Protein AF-A0A099ZGX7-F1 (afdb_monomer)

Secondary structure (DSSP, 8-state):
-EESSEEEEETTS-EEEEE----TT-TT--EEEEEEEE-SSSSPEEEEEEETT-SEEE-SSEEEEEETTEEEEEE-S--GGG-EEEEEEEEEEESEEEEEEPPPEEEEEEPP------------------HHHHHHHHHHHHHHHHHHHHHHHHHHHHHHHTT-

pLDDT: mean 84.46, std 16.21, range [34.0, 98.5]

Solvent-accessible surface area (backbone atoms only — not comparable to full-atom values): 9298 Å² total; per-residue (Å²): 58,37,37,60,56,62,49,77,42,40,30,66,37,66,50,73,40,36,34,48,54,90,65,80,91,41,82,96,50,56,38,39,42,34,32,33,36,56,48,96,75,84,55,66,41,77,77,49,68,48,45,75,93,42,62,61,48,78,58,93,50,38,42,35,38,63,46,87,80,33,36,36,40,33,41,41,66,34,44,58,83,66,35,37,42,32,35,42,34,39,40,35,64,60,105,57,79,47,76,49,72,37,49,65,19,38,39,43,39,43,72,53,78,73,78,72,76,73,75,94,63,92,78,76,85,81,70,85,62,58,72,63,59,57,50,51,50,53,50,51,53,52,53,53,51,52,52,52,51,51,50,52,52,48,50,53,52,50,53,58,61,71,71,108

Nearest PDB structures (foldseek):
  6umv-assembly1_A  TM=8.269E-01  e=1.356E-10  Homo sapiens
  8f38-assembly1_G  TM=7.809E-01  e=8.099E-08  Homo sapiens
  3i2c-assembly1_L  TM=8.213E-01  e=6.574E-07  Mus musculus
  8r3w-assembly1_R  TM=7.775E-01  e=2.722E-07  Homo sapiens
  4evn-assembly4_H  TM=7.747E-01  e=4.231E-07  Homo sapiens

Organism: Tinamus guttatus (NCBI:txid94827)

Sequence (164 aa):
TLFPAMLTRPAGGSATFFCNISMENTSGLEYSLNWYKETNHSQPQKIAGISRNSPHTKTEKYLLTNHTPAFKIEILNLHQNDSGSYYCGVITFFQSNKVTESNRSKLIVTEALEKTSATDEPYTDDGNTPDYTKAVLMGILLLAGAFVLLIFGYLTVVYRRGSM

Mean predicted aligned error: 14.82 Å

Structure (mmCIF, N/CA/C/O backbone):
data_AF-A0A099ZGX7-F1
#
_entry.id   AF-A0A099ZGX7-F1
#
loop_
_atom_site.group_PDB
_atom_site.id
_atom_site.type_symbol
_atom_site.label_atom_id
_atom_site.label_alt_id
_atom_site.label_comp_id
_atom_site.label_asym_id
_atom_site.label_entity_id
_atom_site.label_seq_id
_atom_site.pdbx_PDB_ins_code
_atom_site.Cartn_x
_atom_site.Cartn_y
_atom_site.Cartn_z
_atom_site.occupancy
_atom_site.B_iso_or_equiv
_atom_site.auth_seq_id
_atom_site.auth_comp_id
_atom_site.auth_asym_id
_atom_site.auth_atom_id
_atom_site.pdbx_PDB_model_num
ATOM 1 N N . THR A 1 1 ? -0.178 -0.962 -13.054 1.00 93.12 1 THR A N 1
ATOM 2 C CA . THR A 1 1 ? -1.525 -0.710 -12.524 1.00 93.12 1 THR A CA 1
ATOM 3 C C . THR A 1 1 ? -1.568 -0.982 -11.035 1.00 93.12 1 THR A C 1
ATOM 5 O O . THR A 1 1 ? -0.773 -1.776 -10.543 1.00 93.12 1 THR A O 1
ATOM 8 N N . LEU A 1 2 ? -2.464 -0.306 -10.321 1.00 96.81 2 LEU A N 1
ATOM 9 C CA . LEU A 1 2 ? -2.753 -0.513 -8.910 1.00 96.81 2 LEU A CA 1
ATOM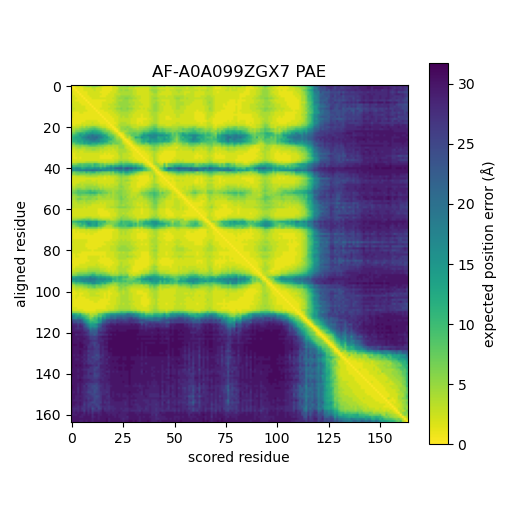 10 C C . LEU A 1 2 ? -4.179 -1.038 -8.745 1.00 96.81 2 LEU A C 1
ATOM 12 O O . LEU A 1 2 ? -5.102 -0.509 -9.370 1.00 96.81 2 LEU A O 1
ATOM 16 N N . PHE A 1 3 ? -4.340 -2.091 -7.941 1.00 96.19 3 PHE A N 1
ATOM 17 C CA . PHE A 1 3 ? -5.619 -2.757 -7.720 1.00 96.19 3 PHE A CA 1
ATOM 18 C C . PHE A 1 3 ? -5.853 -3.139 -6.246 1.00 96.19 3 PHE A C 1
ATOM 20 O O . PHE A 1 3 ? -4.888 -3.407 -5.524 1.00 96.19 3 PHE A O 1
ATOM 27 N N . PRO A 1 4 ? -7.122 -3.195 -5.793 1.00 97.62 4 PRO A N 1
ATOM 28 C CA . PRO A 1 4 ? -8.329 -2.783 -6.525 1.00 97.62 4 PRO A CA 1
ATOM 29 C C . PRO A 1 4 ? -8.356 -1.267 -6.786 1.00 97.62 4 PRO A C 1
ATOM 31 O O . PRO A 1 4 ? -7.629 -0.511 -6.145 1.00 97.62 4 PRO A O 1
ATOM 34 N N . ALA A 1 5 ? -9.165 -0.814 -7.749 1.00 98.00 5 ALA A N 1
ATOM 35 C CA . ALA A 1 5 ? -9.288 0.614 -8.072 1.00 98.00 5 ALA A CA 1
ATOM 36 C C . ALA A 1 5 ? -9.920 1.422 -6.924 1.00 98.00 5 ALA A C 1
ATOM 38 O O . ALA A 1 5 ? -9.619 2.598 -6.737 1.00 98.00 5 ALA A O 1
ATOM 39 N N . MET A 1 6 ? -10.776 0.778 -6.131 1.00 97.88 6 MET A N 1
ATOM 40 C CA . MET A 1 6 ? -11.409 1.358 -4.958 1.00 97.88 6 MET A CA 1
ATOM 41 C C . MET A 1 6 ? -11.531 0.295 -3.871 1.00 97.88 6 MET A C 1
ATOM 43 O O . MET A 1 6 ? -11.843 -0.860 -4.160 1.00 97.88 6 MET A O 1
ATOM 47 N N . LEU A 1 7 ? -11.281 0.689 -2.628 1.00 97.75 7 LEU A N 1
ATOM 48 C CA . LEU A 1 7 ? -11.416 -0.162 -1.458 1.00 97.75 7 LEU A CA 1
ATOM 49 C C . LEU A 1 7 ? -12.079 0.625 -0.327 1.00 97.75 7 LEU A C 1
ATOM 51 O O . LEU A 1 7 ? -11.657 1.739 -0.021 1.00 97.75 7 LEU A O 1
ATOM 55 N N . THR A 1 8 ? -13.070 0.016 0.319 1.00 98.00 8 THR A N 1
ATOM 56 C CA . THR A 1 8 ? -13.718 0.556 1.519 1.00 98.00 8 THR A CA 1
ATOM 57 C C . THR A 1 8 ? -13.466 -0.390 2.687 1.00 98.00 8 THR A C 1
ATOM 59 O O . THR A 1 8 ? -13.712 -1.593 2.565 1.00 98.00 8 THR A O 1
ATOM 62 N N . ARG A 1 9 ? -12.941 0.123 3.805 1.00 97.75 9 ARG A N 1
ATOM 63 C CA . ARG A 1 9 ? -12.633 -0.662 5.014 1.00 97.75 9 ARG A CA 1
ATOM 64 C C . ARG A 1 9 ? -12.973 0.126 6.282 1.00 97.75 9 ARG A C 1
ATOM 66 O O . ARG A 1 9 ? -12.812 1.339 6.271 1.00 97.75 9 ARG A O 1
ATOM 73 N N . PRO A 1 10 ? -13.399 -0.528 7.372 1.00 97.12 10 PRO A N 1
ATOM 74 C CA . PRO A 1 10 ? -13.611 0.153 8.645 1.00 97.12 10 PRO A CA 1
ATOM 75 C C . PRO A 1 10 ? -12.284 0.538 9.311 1.00 97.12 10 PRO A C 1
ATOM 77 O O . PRO A 1 10 ? -11.253 -0.114 9.100 1.00 97.12 10 PRO A O 1
ATOM 80 N N . ALA A 1 11 ? -12.327 1.576 10.147 1.00 97.56 11 ALA A N 1
ATOM 81 C CA . ALA A 1 11 ? -11.229 1.933 11.037 1.00 97.56 11 ALA A CA 1
ATOM 82 C C . ALA A 1 11 ? -10.831 0.747 11.943 1.00 97.56 11 ALA A C 1
ATOM 84 O O . ALA A 1 11 ? -11.651 -0.111 12.270 1.00 97.56 11 ALA A O 1
ATOM 85 N N . GLY A 1 12 ? -9.549 0.670 12.302 1.00 96.81 12 GLY A N 1
ATOM 86 C CA . GLY A 1 12 ? -8.936 -0.444 13.036 1.00 96.81 12 GLY A CA 1
ATOM 87 C C . GLY A 1 12 ? -8.585 -1.668 12.178 1.00 96.81 12 GLY A C 1
ATOM 88 O O . GLY A 1 12 ? -7.764 -2.483 12.592 1.00 96.81 12 GLY A O 1
ATOM 89 N N . GLY A 1 13 ? -9.147 -1.795 10.969 1.00 96.50 13 GLY A N 1
ATOM 90 C CA . GLY A 1 13 ? -8.838 -2.884 10.034 1.00 96.50 13 GLY A CA 1
ATOM 91 C C . GLY A 1 13 ? -7.521 -2.703 9.268 1.00 96.50 13 GLY A C 1
ATOM 92 O O . GLY A 1 13 ? -6.692 -1.854 9.603 1.00 96.50 13 GLY A O 1
ATOM 93 N N . SER A 1 14 ? -7.348 -3.482 8.193 1.00 98.12 14 SER A N 1
ATOM 94 C CA . SER A 1 14 ? -6.260 -3.313 7.221 1.00 98.12 14 SER A CA 1
ATOM 95 C C . SER A 1 14 ? -6.770 -3.169 5.782 1.00 98.12 14 SER A C 1
ATOM 97 O O . SER A 1 14 ? -7.869 -3.608 5.425 1.00 98.12 14 SER A O 1
ATOM 99 N N . ALA A 1 15 ? -5.969 -2.515 4.940 1.00 98.25 15 ALA A N 1
ATOM 100 C CA . ALA A 1 15 ? -6.220 -2.348 3.510 1.00 98.25 15 ALA A CA 1
ATOM 101 C C . ALA A 1 15 ? -5.054 -2.918 2.709 1.00 98.25 15 ALA A C 1
ATOM 103 O O . ALA A 1 15 ? -3.908 -2.566 2.961 1.00 98.25 15 ALA A O 1
ATOM 104 N N . THR A 1 16 ? -5.340 -3.762 1.719 1.00 98.06 16 THR A N 1
ATOM 105 C CA . THR A 1 16 ? -4.314 -4.340 0.843 1.00 98.06 16 THR A CA 1
ATOM 106 C C . THR A 1 16 ? -4.464 -3.807 -0.573 1.00 98.06 16 THR A C 1
ATOM 108 O O . THR A 1 16 ? -5.555 -3.869 -1.145 1.00 98.06 16 THR A O 1
ATOM 111 N N . PHE A 1 17 ? -3.354 -3.342 -1.143 1.00 97.75 17 PHE A N 1
ATOM 112 C CA . PHE A 1 17 ? -3.238 -3.016 -2.558 1.00 97.75 17 PHE A CA 1
ATOM 113 C C . PHE A 1 17 ? -2.118 -3.819 -3.208 1.00 97.75 17 PHE A C 1
ATOM 115 O O . PHE A 1 17 ? -1.111 -4.166 -2.585 1.00 97.75 17 PHE A O 1
ATOM 122 N N . PHE A 1 18 ? -2.279 -4.054 -4.502 1.00 96.56 18 PHE A N 1
ATOM 123 C CA . PHE A 1 18 ? -1.304 -4.730 -5.336 1.00 96.56 18 PHE A CA 1
ATOM 124 C C . PHE A 1 18 ? -0.934 -3.844 -6.524 1.00 96.56 18 PHE A C 1
ATOM 126 O O . PHE A 1 18 ? -1.793 -3.285 -7.206 1.00 96.56 18 PHE A O 1
ATOM 133 N N . CYS A 1 19 ? 0.361 -3.738 -6.772 1.00 95.75 19 CYS A N 1
ATOM 134 C CA . CYS A 1 19 ? 0.983 -2.929 -7.800 1.00 95.75 19 CYS A CA 1
ATOM 135 C C . CYS A 1 19 ? 1.598 -3.843 -8.860 1.00 95.75 19 CYS A C 1
ATOM 137 O O . CYS A 1 19 ? 2.670 -4.411 -8.661 1.00 95.75 19 CYS A O 1
ATOM 139 N N . ASN A 1 20 ? 0.915 -3.977 -9.992 1.00 93.12 20 ASN A N 1
ATOM 140 C CA . ASN A 1 20 ? 1.412 -4.679 -11.172 1.00 93.12 20 ASN A CA 1
ATOM 141 C C . ASN A 1 20 ? 1.961 -3.655 -12.172 1.00 93.12 20 ASN A C 1
ATOM 143 O O . ASN A 1 20 ? 1.245 -3.189 -13.059 1.00 93.12 20 ASN A O 1
ATOM 147 N N . ILE A 1 21 ? 3.191 -3.202 -11.965 1.00 89.38 21 ILE A N 1
ATOM 148 C CA . ILE A 1 21 ? 3.825 -2.158 -12.774 1.00 89.38 21 ILE A CA 1
ATOM 149 C C . ILE A 1 21 ? 4.870 -2.774 -13.702 1.00 89.38 21 ILE A C 1
ATOM 151 O O . ILE A 1 21 ? 5.579 -3.695 -13.305 1.00 89.38 21 ILE A O 1
ATOM 155 N N . SER A 1 22 ? 4.942 -2.290 -14.946 1.00 82.00 22 SER A N 1
ATOM 156 C CA . SER A 1 22 ? 5.911 -2.816 -15.908 1.00 82.00 22 SER A CA 1
ATOM 157 C C . SER A 1 22 ? 7.333 -2.539 -15.421 1.00 82.00 22 SER A C 1
ATOM 159 O O . SER A 1 22 ? 7.691 -1.402 -15.115 1.00 82.00 22 SER A O 1
ATOM 161 N N . MET A 1 23 ? 8.129 -3.605 -15.368 1.00 77.06 23 MET A N 1
ATOM 162 C CA . MET A 1 23 ? 9.555 -3.593 -15.037 1.00 77.06 23 MET A CA 1
ATOM 163 C C . MET A 1 23 ? 10.401 -3.827 -16.300 1.00 77.06 23 MET A C 1
ATOM 165 O O . MET A 1 23 ? 11.487 -4.409 -16.229 1.00 77.06 23 MET A O 1
ATOM 169 N N . GLU A 1 24 ? 9.894 -3.425 -17.471 1.00 69.25 24 GLU A N 1
ATOM 170 C CA . GLU A 1 24 ? 10.583 -3.572 -18.756 1.00 69.25 24 GLU A CA 1
ATOM 171 C C . GLU A 1 24 ? 12.011 -3.020 -18.710 1.00 69.25 24 GLU A C 1
ATOM 173 O O . GLU A 1 24 ? 12.254 -1.904 -18.244 1.00 69.25 24 GLU A O 1
ATOM 178 N N . ASN A 1 25 ? 12.956 -3.812 -19.222 1.00 66.56 25 ASN A N 1
ATOM 179 C CA . ASN A 1 25 ? 14.379 -3.473 -19.323 1.00 66.56 25 ASN A CA 1
ATOM 180 C C . ASN A 1 25 ? 15.066 -3.151 -17.986 1.00 66.56 25 ASN A C 1
ATOM 182 O O . ASN A 1 25 ? 16.127 -2.537 -17.968 1.00 66.56 25 ASN A O 1
ATOM 186 N N . THR A 1 26 ? 14.500 -3.597 -16.861 1.00 68.56 26 THR A N 1
ATOM 187 C CA . THR A 1 26 ? 15.139 -3.434 -15.548 1.00 68.56 26 THR A CA 1
ATOM 188 C C . THR A 1 26 ? 16.097 -4.566 -15.202 1.00 68.56 26 THR A C 1
ATOM 190 O O . THR A 1 26 ? 16.691 -4.533 -14.134 1.00 68.56 26 THR A O 1
ATOM 193 N N . SER A 1 27 ? 16.281 -5.581 -16.053 1.00 71.81 27 SER A N 1
ATOM 194 C CA . SER A 1 27 ? 17.195 -6.694 -15.759 1.00 71.81 27 SER A CA 1
ATOM 195 C C . SER A 1 27 ? 18.606 -6.178 -15.445 1.00 71.81 27 SER A C 1
ATOM 197 O O . SER A 1 27 ? 19.177 -5.420 -16.221 1.00 71.81 27 SER A O 1
ATOM 199 N N . GLY A 1 28 ? 19.139 -6.537 -14.273 1.00 73.44 28 GLY A N 1
ATOM 200 C CA . GLY A 1 28 ? 20.446 -6.070 -13.792 1.00 73.44 28 GLY A CA 1
ATOM 201 C C . GLY A 1 28 ? 20.503 -4.632 -13.251 1.00 73.44 28 GLY A C 1
ATOM 202 O O . GLY A 1 28 ? 21.558 -4.229 -12.774 1.00 73.44 28 GLY A O 1
ATOM 203 N N . LEU A 1 29 ? 19.406 -3.863 -13.277 1.00 80.06 29 LEU A N 1
ATOM 204 C CA . LEU A 1 29 ? 19.377 -2.478 -12.785 1.00 80.06 29 LEU A CA 1
ATOM 205 C C . LEU A 1 29 ? 18.897 -2.376 -11.339 1.00 80.06 29 LEU A C 1
ATOM 207 O O . LEU A 1 29 ? 17.870 -2.953 -10.979 1.00 80.06 29 LEU A O 1
ATOM 211 N N . GLU A 1 30 ? 19.551 -1.558 -10.523 1.00 85.69 30 GLU A N 1
ATOM 212 C CA . GLU A 1 30 ? 19.008 -1.195 -9.214 1.00 85.69 30 GLU A CA 1
ATOM 213 C C . GLU A 1 30 ? 17.685 -0.431 -9.373 1.00 85.69 30 GLU A C 1
ATOM 215 O O . GLU A 1 30 ? 17.552 0.467 -10.212 1.00 85.69 30 GLU A O 1
ATOM 220 N N . TYR A 1 31 ? 16.687 -0.801 -8.569 1.00 87.25 31 TYR A N 1
ATOM 221 C CA . TYR A 1 31 ? 15.404 -0.107 -8.537 1.00 87.25 31 TYR A CA 1
ATOM 222 C C . TYR A 1 31 ? 14.853 0.014 -7.121 1.00 87.25 31 TYR A C 1
ATOM 224 O O . TYR A 1 31 ? 15.105 -0.816 -6.241 1.00 87.25 31 TYR A O 1
ATOM 232 N N . SER A 1 32 ? 14.029 1.041 -6.942 1.00 89.62 32 SER A N 1
ATOM 233 C CA . SER A 1 32 ? 13.209 1.245 -5.756 1.00 89.62 32 SER A CA 1
ATOM 234 C C .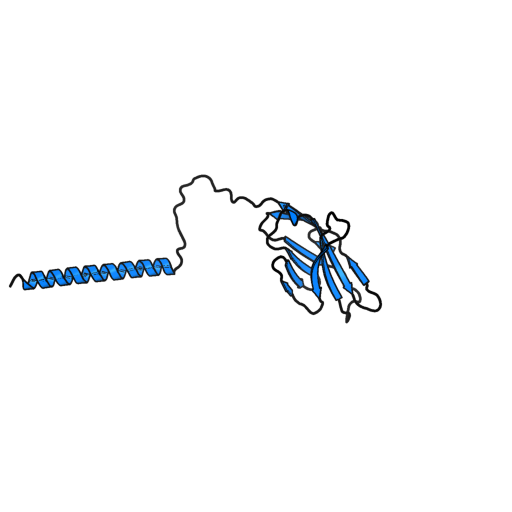 SER A 1 32 ? 11.747 1.345 -6.169 1.00 89.62 32 SER A C 1
ATOM 236 O O . SER A 1 32 ? 11.380 2.209 -6.968 1.00 89.62 32 SER A O 1
ATOM 238 N N . LEU A 1 33 ? 10.913 0.459 -5.622 1.00 93.00 33 LEU A N 1
ATOM 239 C CA . LEU A 1 33 ? 9.467 0.605 -5.684 1.00 93.00 33 LEU A CA 1
ATOM 240 C C . LEU A 1 33 ? 9.017 1.425 -4.479 1.00 93.00 33 LEU A C 1
ATOM 242 O O . LEU A 1 33 ? 9.273 1.058 -3.334 1.00 93.00 33 LEU A O 1
ATOM 246 N N . ASN A 1 34 ? 8.297 2.503 -4.742 1.00 95.12 34 ASN A N 1
ATOM 247 C CA . ASN A 1 34 ? 7.793 3.421 -3.739 1.00 95.12 34 ASN A CA 1
ATOM 248 C C . ASN A 1 34 ? 6.270 3.490 -3.802 1.00 95.12 34 ASN A C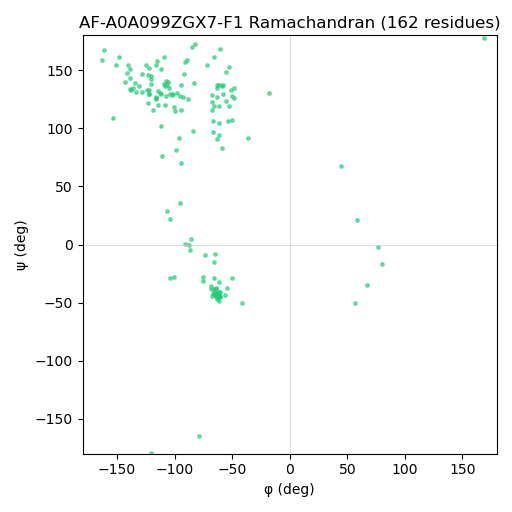 1
ATOM 250 O O . ASN A 1 34 ? 5.667 3.411 -4.870 1.00 95.12 34 ASN A O 1
ATOM 254 N N . TRP A 1 35 ? 5.663 3.646 -2.636 1.00 97.12 35 TRP A N 1
ATOM 255 C CA . TRP A 1 35 ? 4.235 3.840 -2.460 1.00 97.12 35 TRP A CA 1
ATOM 256 C C . TRP A 1 35 ? 3.984 5.275 -2.041 1.00 97.12 35 TRP A C 1
ATOM 258 O O . TRP A 1 35 ? 4.691 5.805 -1.177 1.00 97.12 35 TRP A O 1
ATOM 268 N N . TYR A 1 36 ? 2.966 5.880 -2.637 1.00 97.06 36 TYR A N 1
ATOM 269 C CA . TYR A 1 36 ? 2.620 7.275 -2.440 1.00 97.06 36 TYR A CA 1
ATOM 270 C C . TYR A 1 36 ? 1.150 7.422 -2.081 1.00 97.06 36 TYR A C 1
ATOM 272 O O . TYR A 1 36 ? 0.293 6.677 -2.565 1.00 97.06 36 TYR A O 1
ATOM 280 N N . LYS A 1 37 ? 0.876 8.424 -1.250 1.00 96.56 37 LYS A N 1
ATOM 281 C CA . LYS A 1 37 ? -0.464 8.920 -0.961 1.00 96.56 37 LYS A CA 1
ATOM 282 C C . LYS A 1 37 ? -0.561 10.356 -1.460 1.00 96.56 37 LYS A C 1
ATOM 284 O O . LYS A 1 37 ? 0.260 11.200 -1.095 1.00 96.56 37 LYS A O 1
ATOM 289 N N . GLU A 1 38 ? -1.555 10.640 -2.289 1.00 93.81 38 GLU A N 1
ATOM 290 C CA . GLU A 1 38 ? -1.878 12.010 -2.675 1.00 93.81 38 GLU A CA 1
ATOM 291 C C . GLU A 1 38 ? -2.423 12.749 -1.449 1.00 93.81 38 GLU A C 1
ATOM 293 O O . GLU A 1 38 ? -3.318 12.267 -0.749 1.00 93.81 38 GLU A O 1
ATOM 298 N N . THR A 1 39 ? -1.847 13.914 -1.171 1.00 83.25 39 THR A N 1
ATOM 299 C CA . THR A 1 39 ? -2.277 14.789 -0.082 1.00 83.25 39 THR A CA 1
ATOM 300 C C . THR A 1 39 ? -2.946 16.025 -0.667 1.00 83.25 39 THR A C 1
ATOM 302 O O . THR A 1 39 ? -2.714 16.379 -1.822 1.00 83.25 39 THR A O 1
ATOM 305 N N . ASN A 1 40 ? -3.733 16.731 0.144 1.00 75.94 40 ASN A N 1
ATOM 306 C CA . ASN A 1 40 ? -4.308 18.017 -0.257 1.00 75.94 40 ASN A CA 1
ATOM 307 C C . ASN A 1 40 ? -3.230 19.107 -0.477 1.00 75.94 40 ASN A C 1
ATOM 309 O O . ASN A 1 40 ? -3.550 20.188 -0.959 1.00 75.94 40 ASN A O 1
ATOM 313 N N . HIS A 1 41 ? -1.961 18.844 -0.133 1.00 66.69 41 HIS A N 1
ATOM 314 C CA . HIS A 1 41 ? -0.852 19.804 -0.139 1.00 66.69 41 HIS A CA 1
ATOM 315 C C . HIS A 1 41 ? -0.010 19.777 -1.429 1.00 66.69 41 HIS A C 1
ATOM 317 O O . HIS A 1 41 ? 1.202 19.977 -1.395 1.00 66.69 41 HIS A O 1
ATOM 323 N N . SER A 1 42 ? -0.656 19.553 -2.575 1.00 70.31 42 SER A N 1
ATOM 324 C CA . SER A 1 42 ? -0.094 19.621 -3.939 1.00 70.31 42 SER A CA 1
ATOM 325 C C . SER A 1 42 ? 0.949 18.556 -4.315 1.00 70.31 42 SER A C 1
ATOM 327 O O . SER A 1 42 ? 0.961 18.127 -5.466 1.00 70.31 42 SER A O 1
ATOM 329 N N . GLN A 1 43 ? 1.809 18.105 -3.394 1.00 85.25 43 GLN A N 1
ATOM 330 C CA . GLN A 1 43 ? 2.780 17.035 -3.647 1.00 85.25 43 GLN A CA 1
ATOM 331 C C . GLN A 1 43 ? 2.361 15.704 -2.999 1.00 85.25 43 GLN A C 1
ATOM 333 O O . GLN A 1 43 ? 1.969 15.672 -1.825 1.00 85.25 43 GLN A O 1
ATOM 338 N N . PRO A 1 44 ? 2.459 14.583 -3.737 1.00 91.06 44 PRO A N 1
ATOM 339 C CA . PRO A 1 44 ? 2.301 13.252 -3.169 1.00 91.06 44 PRO A CA 1
ATOM 340 C C . PRO A 1 44 ? 3.356 12.946 -2.106 1.00 91.06 44 PRO A C 1
ATOM 342 O O . PRO A 1 44 ? 4.547 13.198 -2.292 1.00 91.06 44 PRO A O 1
ATOM 345 N N . GLN A 1 45 ? 2.929 12.342 -1.001 1.00 94.25 45 GLN A N 1
ATOM 346 C CA . GLN A 1 45 ? 3.827 11.913 0.064 1.00 94.25 45 GLN A CA 1
ATOM 347 C C . GLN A 1 45 ? 4.233 10.457 -0.157 1.00 94.25 45 GLN A C 1
ATOM 349 O O . GLN A 1 45 ? 3.373 9.582 -0.273 1.00 94.25 45 GLN A O 1
ATOM 354 N N . LYS A 1 46 ? 5.540 10.173 -0.165 1.00 95.12 46 LYS A N 1
ATOM 355 C CA . LYS A 1 46 ? 6.038 8.794 -0.085 1.00 95.12 46 LYS A CA 1
ATOM 356 C C . LYS A 1 46 ? 5.706 8.227 1.296 1.00 95.12 46 LYS A C 1
ATOM 358 O O . LYS A 1 46 ? 6.144 8.776 2.302 1.00 95.12 46 LYS A O 1
ATOM 363 N N . ILE A 1 47 ? 4.980 7.115 1.334 1.00 95.75 47 ILE A N 1
ATOM 364 C CA . ILE A 1 47 ? 4.551 6.461 2.580 1.00 95.75 47 ILE A CA 1
ATOM 365 C C . ILE A 1 47 ? 5.358 5.202 2.905 1.00 95.75 47 ILE A C 1
ATOM 367 O O . ILE A 1 47 ? 5.528 4.865 4.072 1.00 95.75 47 ILE A O 1
ATOM 371 N N . ALA A 1 48 ? 5.875 4.514 1.885 1.00 96.38 48 ALA A N 1
ATOM 372 C CA . ALA A 1 48 ? 6.692 3.317 2.047 1.00 96.38 48 ALA A CA 1
ATOM 373 C C . ALA A 1 48 ? 7.508 3.034 0.776 1.00 96.38 48 ALA A C 1
ATOM 375 O O . ALA A 1 48 ? 7.245 3.603 -0.284 1.00 96.38 48 ALA A O 1
ATOM 376 N N . GLY A 1 49 ? 8.491 2.140 0.861 1.00 94.31 49 GLY A N 1
ATOM 377 C CA . GLY A 1 49 ? 9.207 1.651 -0.313 1.00 94.31 49 GLY A CA 1
ATOM 378 C C . GLY A 1 49 ? 9.986 0.371 -0.038 1.00 94.31 49 GLY A C 1
ATOM 379 O O . GLY A 1 49 ? 10.284 0.061 1.112 1.00 94.31 49 GLY A O 1
ATOM 380 N N . ILE A 1 50 ? 10.291 -0.363 -1.105 1.00 91.44 50 ILE A N 1
ATOM 381 C CA . ILE A 1 50 ? 11.048 -1.615 -1.090 1.00 91.44 50 ILE A CA 1
ATOM 382 C C . ILE A 1 50 ? 12.076 -1.597 -2.229 1.00 91.44 50 ILE A C 1
ATOM 384 O O . ILE A 1 50 ? 11.778 -1.181 -3.353 1.00 91.44 50 ILE A O 1
ATOM 388 N N . SER A 1 51 ? 13.307 -1.999 -1.927 1.00 88.19 51 SER A N 1
ATOM 389 C CA . SER A 1 51 ? 14.394 -2.109 -2.909 1.00 88.19 51 SER A CA 1
ATOM 390 C C . SER A 1 51 ? 14.402 -3.496 -3.550 1.00 88.19 51 SER A C 1
ATOM 3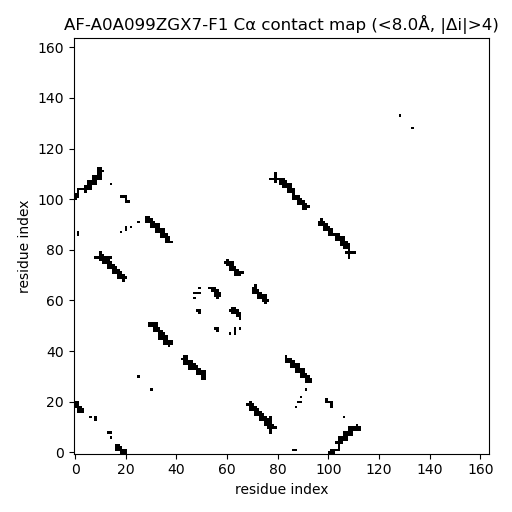92 O O . SER A 1 51 ? 13.906 -4.449 -2.948 1.00 88.19 51 SER A O 1
ATOM 394 N N . ARG A 1 52 ? 15.014 -3.631 -4.735 1.00 81.25 52 ARG A N 1
ATOM 395 C CA . ARG A 1 52 ? 15.125 -4.901 -5.484 1.00 81.25 52 ARG A CA 1
ATOM 396 C C . ARG A 1 52 ? 15.442 -6.120 -4.609 1.00 81.25 52 ARG A C 1
ATOM 398 O O . ARG A 1 52 ? 14.753 -7.131 -4.700 1.00 81.25 52 ARG A O 1
ATOM 405 N N . ASN A 1 53 ? 16.469 -6.012 -3.769 1.00 82.25 53 ASN A N 1
ATOM 406 C CA . ASN A 1 53 ? 17.016 -7.139 -3.005 1.00 82.25 53 ASN A CA 1
ATOM 407 C C . ASN A 1 53 ? 16.285 -7.394 -1.674 1.00 82.25 53 ASN A C 1
ATOM 409 O O . ASN A 1 53 ? 16.707 -8.239 -0.889 1.00 82.25 53 ASN A O 1
ATOM 413 N N . SER A 1 54 ? 15.201 -6.663 -1.398 1.00 87.44 54 SER A N 1
ATOM 414 C CA . SER A 1 54 ? 14.399 -6.836 -0.191 1.00 87.44 54 SER A CA 1
ATOM 415 C C . SER A 1 54 ? 13.136 -7.650 -0.511 1.00 87.44 54 SER A C 1
ATOM 417 O O . SER A 1 54 ? 12.316 -7.209 -1.321 1.00 87.44 54 SER A O 1
ATOM 419 N N . PRO A 1 55 ? 12.946 -8.840 0.095 1.00 86.12 55 PRO A N 1
ATOM 420 C CA . PRO A 1 55 ? 11.750 -9.652 -0.139 1.00 86.12 55 PRO A CA 1
ATOM 421 C C . PRO A 1 55 ? 10.516 -9.090 0.582 1.00 86.12 55 PRO A C 1
ATOM 423 O O . PRO A 1 55 ? 9.389 -9.214 0.096 1.00 86.12 55 PRO A O 1
ATOM 426 N N . HIS A 1 56 ? 10.718 -8.457 1.738 1.00 92.25 56 HIS A N 1
ATOM 427 C CA . HIS A 1 56 ? 9.668 -7.826 2.525 1.00 92.25 56 HIS A CA 1
ATOM 428 C C . HIS A 1 56 ? 10.218 -6.643 3.326 1.00 92.25 56 HIS A C 1
ATOM 430 O O . HIS A 1 56 ? 11.398 -6.586 3.666 1.00 92.25 56 HIS A O 1
ATOM 436 N N . THR A 1 57 ? 9.347 -5.696 3.657 1.00 93.56 57 THR A N 1
ATOM 437 C CA . THR A 1 57 ? 9.646 -4.573 4.557 1.00 93.56 57 THR A CA 1
ATOM 438 C C . THR A 1 57 ? 8.447 -4.367 5.472 1.00 93.56 57 THR A C 1
ATOM 440 O O . THR A 1 57 ? 7.313 -4.370 4.999 1.00 93.56 57 THR A O 1
ATOM 443 N N . LYS A 1 58 ? 8.678 -4.201 6.776 1.00 94.44 58 LYS A N 1
ATOM 444 C CA . LYS A 1 58 ? 7.614 -4.019 7.768 1.00 94.44 58 LYS A CA 1
ATOM 445 C C . LYS A 1 58 ? 7.894 -2.788 8.621 1.00 94.44 58 LYS A C 1
ATOM 447 O O . LYS A 1 58 ? 8.994 -2.634 9.141 1.00 94.44 58 LYS A O 1
ATOM 452 N N . THR A 1 59 ? 6.883 -1.945 8.775 1.00 94.25 59 THR A N 1
ATOM 453 C CA . THR A 1 59 ? 6.820 -0.864 9.763 1.00 94.25 59 THR A CA 1
ATOM 454 C C . THR A 1 59 ? 5.603 -1.087 10.661 1.00 94.25 59 THR A C 1
ATOM 456 O O . THR A 1 59 ? 4.859 -2.053 10.479 1.00 94.25 59 THR A O 1
ATOM 459 N N . GLU A 1 60 ? 5.366 -0.195 11.621 1.00 95.19 60 GLU A N 1
ATOM 460 C CA . GLU A 1 60 ? 4.128 -0.214 12.413 1.00 95.19 60 GLU A CA 1
ATOM 461 C C . GLU A 1 60 ? 2.876 -0.018 11.544 1.00 95.19 60 GLU A C 1
ATOM 463 O O . GLU A 1 60 ? 1.819 -0.573 11.836 1.00 95.19 60 GLU A O 1
ATOM 468 N N . LYS A 1 61 ? 3.001 0.750 10.453 1.00 97.69 61 LYS A N 1
ATOM 469 C CA . LYS A 1 61 ? 1.876 1.141 9.598 1.00 97.69 61 LYS A CA 1
ATOM 470 C C . LYS A 1 61 ? 1.749 0.318 8.318 1.00 97.69 61 LYS A C 1
ATOM 472 O O . LYS A 1 61 ? 0.644 0.196 7.795 1.00 97.69 61 LYS A O 1
ATOM 477 N N . TYR A 1 62 ? 2.848 -0.227 7.798 1.00 98.06 62 TYR A N 1
ATOM 478 C CA . TYR A 1 62 ? 2.883 -0.828 6.466 1.00 98.06 62 TYR A CA 1
ATOM 479 C C . TYR A 1 62 ? 3.600 -2.178 6.451 1.00 98.06 62 TYR A C 1
ATOM 481 O O . TYR A 1 62 ? 4.678 -2.326 7.026 1.00 98.06 62 TYR A O 1
ATOM 489 N N . LEU A 1 63 ? 3.044 -3.135 5.711 1.00 97.00 63 LEU A N 1
ATOM 490 C CA . LEU A 1 63 ? 3.700 -4.392 5.357 1.00 97.00 63 LEU A CA 1
ATOM 491 C C . LEU A 1 63 ? 3.828 -4.489 3.835 1.00 97.00 63 LEU A C 1
ATOM 493 O O . LEU A 1 63 ? 2.835 -4.543 3.114 1.00 97.00 63 LEU A O 1
ATOM 497 N N . LEU A 1 64 ? 5.063 -4.494 3.345 1.00 96.12 64 LEU A N 1
ATOM 498 C CA . LEU A 1 64 ? 5.388 -4.569 1.926 1.00 96.12 64 LEU A CA 1
ATOM 499 C C . LEU A 1 64 ? 5.919 -5.960 1.607 1.00 96.12 64 LEU A C 1
ATOM 501 O O . LEU A 1 64 ? 6.753 -6.499 2.338 1.00 96.12 64 LEU A O 1
ATOM 505 N N . THR A 1 65 ? 5.470 -6.526 0.491 1.00 93.12 65 THR A N 1
ATOM 506 C CA . THR A 1 65 ? 5.970 -7.812 -0.004 1.00 93.12 65 THR A CA 1
ATOM 507 C C . THR A 1 65 ? 6.258 -7.728 -1.492 1.00 93.12 65 THR A C 1
ATOM 509 O O . THR A 1 65 ? 5.420 -7.279 -2.278 1.00 93.12 65 THR A O 1
ATOM 512 N N . ASN A 1 66 ? 7.442 -8.189 -1.881 1.00 87.06 66 ASN A N 1
ATOM 513 C CA . ASN A 1 66 ? 7.808 -8.359 -3.276 1.00 87.06 66 ASN A CA 1
ATOM 514 C C . ASN A 1 66 ? 7.274 -9.717 -3.769 1.00 87.06 66 ASN A C 1
ATOM 516 O O . ASN A 1 66 ? 7.874 -10.755 -3.502 1.00 87.06 66 ASN A O 1
ATOM 520 N N . HIS A 1 67 ? 6.116 -9.716 -4.437 1.00 76.25 67 HIS A N 1
ATOM 521 C CA . HIS A 1 67 ? 5.506 -10.908 -5.035 1.00 76.25 67 HIS A CA 1
ATOM 522 C C . HIS A 1 67 ? 5.551 -10.815 -6.564 1.00 76.25 67 HIS A C 1
ATOM 524 O O . HIS A 1 67 ? 4.540 -10.534 -7.194 1.00 76.25 67 HIS A O 1
ATOM 530 N N . THR A 1 68 ? 6.701 -11.038 -7.200 1.00 70.94 68 THR A N 1
ATOM 531 C CA . THR A 1 68 ? 6.808 -10.970 -8.672 1.00 70.94 68 THR A CA 1
ATOM 532 C C . THR A 1 68 ? 5.683 -11.784 -9.351 1.00 70.94 68 THR A C 1
ATOM 534 O O . THR A 1 68 ? 5.508 -12.951 -9.000 1.00 70.94 68 THR A O 1
ATOM 537 N N . PRO A 1 69 ? 4.887 -11.205 -10.277 1.00 74.81 69 PRO A N 1
ATOM 538 C CA . PRO A 1 69 ? 5.075 -9.920 -10.968 1.00 74.81 69 PRO A CA 1
ATOM 539 C C . PRO A 1 69 ? 4.443 -8.679 -10.300 1.00 74.81 69 PRO A C 1
ATOM 541 O O . PRO A 1 69 ? 4.561 -7.588 -10.848 1.00 74.81 69 PRO A O 1
ATOM 544 N N . ALA A 1 70 ? 3.771 -8.801 -9.150 1.00 86.56 70 ALA A N 1
ATOM 545 C CA . ALA A 1 70 ? 3.055 -7.705 -8.493 1.00 86.56 70 ALA A CA 1
ATOM 546 C C . ALA A 1 70 ? 3.533 -7.426 -7.058 1.00 86.56 70 ALA A C 1
ATOM 548 O O . ALA A 1 70 ? 3.556 -8.280 -6.179 1.00 86.56 70 ALA A O 1
ATOM 549 N N . PHE A 1 71 ? 3.834 -6.174 -6.757 1.00 92.75 71 PHE A N 1
ATOM 550 C CA . PHE A 1 71 ? 4.226 -5.774 -5.410 1.00 92.75 71 PHE A CA 1
ATOM 551 C C . PHE A 1 71 ? 3.002 -5.542 -4.530 1.00 92.75 71 PHE A C 1
ATOM 553 O O . PHE A 1 71 ? 2.033 -4.930 -4.967 1.00 92.75 71 PHE A O 1
ATOM 560 N N . LYS A 1 72 ? 3.045 -5.980 -3.276 1.00 95.38 72 LYS A N 1
ATOM 561 C CA . LYS A 1 72 ? 1.934 -5.841 -2.328 1.00 95.38 72 LYS A CA 1
ATOM 562 C C . LYS A 1 72 ? 2.272 -4.813 -1.254 1.00 95.38 72 LYS A C 1
ATOM 564 O O . LYS A 1 72 ? 3.384 -4.837 -0.727 1.00 95.38 72 LYS A O 1
ATOM 569 N N . ILE A 1 73 ? 1.304 -3.972 -0.901 1.00 97.75 73 ILE A N 1
ATOM 570 C CA . ILE A 1 73 ? 1.297 -3.199 0.346 1.00 97.75 73 ILE A CA 1
ATOM 571 C C . ILE A 1 73 ? 0.053 -3.556 1.149 1.00 97.75 73 ILE A C 1
ATOM 573 O O . ILE A 1 73 ? -1.048 -3.642 0.605 1.00 97.75 73 ILE A O 1
ATOM 577 N N . GLU A 1 74 ? 0.228 -3.715 2.450 1.00 98.25 74 GLU A N 1
ATOM 578 C CA . GLU A 1 74 ? -0.850 -3.727 3.422 1.00 98.25 74 GLU A CA 1
ATOM 579 C C . GLU A 1 74 ? -0.688 -2.528 4.361 1.00 98.25 74 GLU A C 1
ATOM 581 O O . GLU A 1 74 ? 0.377 -2.330 4.945 1.00 98.25 74 GLU A O 1
ATOM 586 N N . ILE A 1 75 ? -1.734 -1.711 4.472 1.00 98.50 75 ILE A N 1
ATOM 587 C CA . ILE A 1 75 ? -1.845 -0.586 5.400 1.00 98.50 75 ILE A CA 1
ATOM 588 C C . ILE A 1 75 ? -2.565 -1.104 6.642 1.00 98.50 75 ILE A C 1
ATOM 590 O O . ILE A 1 75 ? -3.725 -1.508 6.561 1.00 98.50 75 ILE A O 1
ATOM 594 N N . LEU A 1 76 ? -1.871 -1.110 7.772 1.00 98.44 76 LEU A N 1
ATOM 595 C CA . LEU A 1 76 ? -2.331 -1.669 9.041 1.00 98.44 76 LEU A CA 1
ATOM 596 C C . LEU A 1 76 ? -3.045 -0.610 9.883 1.00 98.44 76 LEU A C 1
ATOM 598 O O . LEU A 1 76 ? -2.783 0.584 9.721 1.00 98.44 76 LEU A O 1
ATOM 602 N N . ASN A 1 77 ? -3.907 -1.053 10.803 1.00 97.50 77 ASN A N 1
ATOM 603 C CA . ASN A 1 77 ? -4.592 -0.219 11.797 1.00 97.50 77 ASN A CA 1
ATOM 604 C C . ASN A 1 77 ? -5.144 1.084 11.189 1.00 97.50 77 ASN A C 1
ATOM 606 O O . ASN A 1 77 ? -4.599 2.170 11.409 1.00 97.50 77 ASN A O 1
ATOM 610 N N . LEU A 1 78 ? -6.141 0.954 10.314 1.00 98.12 78 LEU A N 1
ATOM 611 C CA . LEU A 1 78 ? -6.684 2.070 9.540 1.00 98.12 78 LEU A CA 1
ATOM 612 C C . LEU A 1 78 ? -7.327 3.147 10.423 1.00 98.12 78 LEU A C 1
ATOM 614 O O . LEU A 1 78 ? -8.112 2.851 11.317 1.00 98.12 78 LEU A O 1
ATOM 618 N N . HIS A 1 79 ? -7.055 4.406 10.101 1.00 96.81 79 HIS A N 1
ATOM 619 C CA . HIS A 1 79 ? -7.687 5.603 10.654 1.00 96.81 79 HIS A CA 1
ATOM 620 C C . HIS A 1 79 ? -8.450 6.329 9.548 1.00 96.81 79 HIS A C 1
ATOM 622 O O . HIS A 1 79 ? -8.110 6.200 8.375 1.00 96.81 79 HIS A O 1
ATOM 628 N N . GLN A 1 80 ? -9.441 7.155 9.894 1.00 95.56 80 GLN A N 1
ATOM 629 C CA . GLN A 1 80 ? -10.199 7.928 8.894 1.00 95.56 80 GLN A CA 1
ATOM 630 C C . GLN A 1 80 ? -9.290 8.771 7.987 1.00 95.56 80 GLN A C 1
ATOM 632 O O . GLN A 1 80 ? -9.514 8.840 6.776 1.00 95.56 80 GLN A O 1
ATOM 637 N N . ASN A 1 81 ? -8.216 9.341 8.550 1.00 94.31 81 ASN A N 1
ATOM 638 C CA . ASN A 1 81 ? -7.224 10.110 7.800 1.00 94.31 81 ASN A CA 1
ATOM 639 C C . ASN A 1 81 ? -6.428 9.254 6.801 1.00 94.31 81 ASN A C 1
ATOM 641 O O . ASN A 1 81 ? -5.803 9.814 5.915 1.00 94.31 81 ASN A O 1
ATOM 645 N N . ASP A 1 82 ? -6.446 7.920 6.871 1.00 96.44 82 ASP A N 1
ATOM 646 C CA . ASP A 1 82 ? -5.874 7.066 5.820 1.00 96.44 82 ASP A CA 1
ATOM 647 C C . ASP A 1 82 ? -6.741 7.032 4.555 1.00 96.44 82 ASP A C 1
ATOM 649 O O . ASP A 1 82 ? -6.305 6.542 3.520 1.00 96.44 82 ASP A O 1
ATOM 653 N N . SER A 1 83 ? -7.950 7.591 4.575 1.00 96.88 83 SER A N 1
ATOM 654 C CA . SER A 1 83 ? -8.702 7.797 3.338 1.00 96.88 83 SER A CA 1
ATOM 655 C C . SER A 1 83 ? -7.896 8.661 2.367 1.00 96.88 83 SER A C 1
ATOM 657 O O . SER A 1 83 ? -7.269 9.652 2.748 1.00 96.88 83 SER A O 1
ATOM 659 N N . GLY A 1 84 ? -7.887 8.292 1.089 1.00 96.06 84 GLY A N 1
ATOM 660 C CA . GLY A 1 84 ? -7.024 8.968 0.128 1.00 96.06 84 GLY A CA 1
ATOM 661 C C . GLY A 1 84 ? -6.915 8.273 -1.214 1.00 96.06 84 GLY A C 1
ATOM 662 O O . GLY A 1 84 ? -7.507 7.221 -1.451 1.00 96.06 84 GLY A O 1
ATOM 663 N N . SER A 1 85 ? -6.174 8.915 -2.108 1.00 97.00 85 SER A N 1
ATOM 664 C CA . SER A 1 85 ? -5.776 8.365 -3.399 1.00 97.00 85 SER A CA 1
ATOM 665 C C . SER A 1 85 ? -4.329 7.884 -3.291 1.00 97.00 85 SER A C 1
ATOM 667 O O . SER A 1 85 ? -3.469 8.596 -2.771 1.00 97.00 85 SER A O 1
ATOM 669 N N . TYR A 1 86 ? -4.084 6.652 -3.717 1.00 97.94 86 TYR A N 1
ATOM 670 C CA . TYR A 1 86 ? -2.816 5.947 -3.567 1.00 97.94 86 TYR A CA 1
ATOM 671 C C . TYR A 1 86 ? -2.300 5.505 -4.928 1.00 97.94 86 TYR A C 1
ATOM 673 O O . TYR A 1 86 ? -3.083 5.124 -5.797 1.00 97.94 86 TYR A O 1
ATOM 681 N N . TYR A 1 87 ? -0.985 5.506 -5.105 1.00 97.44 87 TYR A N 1
ATOM 682 C CA . TYR A 1 87 ? -0.334 4.944 -6.286 1.00 97.44 87 TYR A CA 1
ATOM 683 C C . TYR A 1 87 ? 1.046 4.385 -5.924 1.00 97.44 87 TYR A C 1
ATOM 685 O O . TYR A 1 87 ? 1.617 4.705 -4.878 1.00 97.44 87 TYR A O 1
ATOM 693 N N . CYS A 1 88 ? 1.577 3.520 -6.782 1.00 96.06 88 CYS A N 1
ATOM 694 C CA . CYS A 1 88 ? 2.947 3.032 -6.688 1.00 96.06 88 CYS A CA 1
ATOM 695 C C . CYS A 1 88 ? 3.778 3.573 -7.855 1.00 96.06 88 CYS A C 1
ATOM 697 O O . CYS A 1 88 ? 3.258 3.815 -8.947 1.00 96.06 88 CYS A O 1
ATOM 699 N N . GLY A 1 89 ? 5.079 3.732 -7.631 1.00 94.00 89 GLY A N 1
ATOM 700 C CA . GLY A 1 89 ? 6.032 4.123 -8.658 1.00 94.00 89 GLY A CA 1
ATOM 701 C C . GLY A 1 89 ? 7.333 3.343 -8.547 1.00 94.00 89 GLY A C 1
ATOM 702 O O . GLY A 1 89 ? 7.796 3.048 -7.445 1.00 94.00 89 GLY A O 1
ATOM 703 N N . VAL A 1 90 ? 7.927 3.010 -9.688 1.00 91.19 90 VAL A N 1
ATOM 704 C CA . VAL A 1 90 ? 9.253 2.390 -9.772 1.00 91.19 90 VAL A CA 1
ATOM 705 C C . VAL A 1 90 ? 10.234 3.421 -10.286 1.00 91.19 90 VAL A C 1
ATOM 707 O O . VAL A 1 90 ? 10.011 4.031 -11.332 1.00 91.19 90 VAL A O 1
ATOM 710 N N . ILE A 1 91 ? 11.328 3.575 -9.548 1.00 89.38 91 ILE A N 1
ATOM 711 C CA . ILE A 1 91 ? 12.482 4.372 -9.945 1.00 89.38 91 ILE A CA 1
ATOM 712 C C . ILE A 1 91 ? 13.606 3.400 -10.270 1.00 89.38 91 ILE A C 1
ATOM 714 O O . ILE A 1 91 ? 14.015 2.626 -9.403 1.00 89.38 91 ILE A O 1
ATOM 718 N N . THR A 1 92 ? 14.093 3.432 -11.506 1.00 87.38 92 THR A N 1
ATOM 719 C CA . THR A 1 92 ? 15.250 2.642 -11.945 1.00 87.38 92 THR A CA 1
ATOM 720 C C . THR A 1 92 ? 16.466 3.548 -12.052 1.00 87.38 92 TH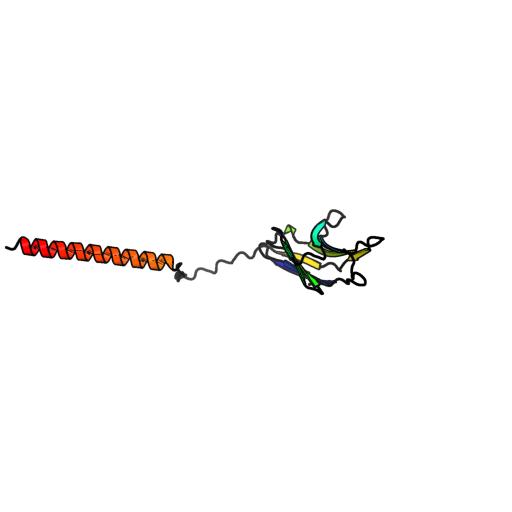R A C 1
ATOM 722 O O . THR A 1 92 ? 16.399 4.591 -12.711 1.00 87.38 92 THR A O 1
ATOM 725 N N . PHE A 1 93 ? 17.575 3.146 -11.440 1.00 80.44 93 PHE A N 1
ATOM 726 C CA . PHE A 1 93 ? 18.802 3.936 -11.394 1.00 80.44 93 PHE A CA 1
ATOM 727 C C . PHE A 1 93 ? 19.758 3.483 -12.507 1.00 80.44 93 PHE A C 1
ATOM 729 O O . PHE A 1 93 ? 20.533 2.547 -12.317 1.00 80.44 93 PHE A O 1
ATOM 736 N N . PHE A 1 94 ? 19.692 4.109 -13.690 1.00 76.56 94 PHE A N 1
ATOM 737 C CA . PHE A 1 94 ? 20.616 3.805 -14.793 1.00 76.56 94 PHE A CA 1
ATOM 738 C C . PHE A 1 94 ? 20.812 4.979 -15.756 1.00 76.56 94 PHE A C 1
ATOM 740 O O . PHE A 1 94 ? 19.915 5.255 -16.541 1.00 76.56 94 PHE A O 1
ATOM 747 N N . GLN A 1 95 ? 21.994 5.616 -15.743 1.00 71.75 95 GLN A N 1
ATOM 748 C CA . GLN A 1 95 ? 22.407 6.788 -16.552 1.00 71.75 95 GLN A CA 1
ATOM 749 C C . GLN A 1 95 ? 21.511 8.041 -16.406 1.00 71.75 95 GLN A C 1
ATOM 751 O O . GLN A 1 95 ? 22.012 9.118 -16.106 1.00 71.75 95 GLN A O 1
ATOM 756 N N . SER A 1 96 ? 20.193 7.894 -16.539 1.00 76.88 96 SER A N 1
ATOM 757 C CA . SER A 1 96 ? 19.140 8.837 -16.172 1.00 76.88 96 SER A CA 1
ATOM 758 C C . SER A 1 96 ? 18.064 8.101 -15.361 1.00 76.88 96 SER A C 1
ATOM 760 O O . SER A 1 96 ? 17.683 6.976 -15.685 1.00 76.88 96 SER A O 1
ATOM 762 N N . ASN A 1 97 ? 17.580 8.703 -14.274 1.00 79.44 97 ASN A N 1
ATOM 763 C CA . ASN A 1 97 ? 1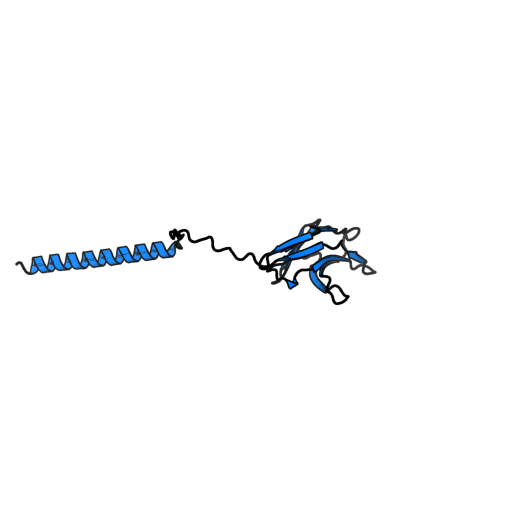6.520 8.089 -13.475 1.00 79.44 97 ASN A CA 1
ATOM 764 C C . ASN A 1 97 ? 15.238 8.011 -14.313 1.00 79.44 97 ASN A C 1
ATOM 766 O O . ASN A 1 97 ? 14.696 9.042 -14.710 1.00 79.44 97 ASN A O 1
ATOM 770 N N . LYS A 1 98 ? 14.732 6.799 -14.550 1.00 84.88 98 LYS A N 1
ATOM 771 C CA . LYS A 1 98 ? 13.416 6.591 -15.165 1.00 84.88 98 LYS A CA 1
ATOM 772 C C . LYS A 1 98 ? 12.400 6.320 -14.065 1.00 84.88 98 LYS A C 1
ATOM 774 O O . LYS A 1 98 ? 12.624 5.468 -13.205 1.00 84.88 98 LYS A O 1
ATOM 779 N N . VAL A 1 99 ? 11.283 7.041 -14.119 1.00 87.88 99 VAL A N 1
ATOM 780 C CA . VAL A 1 99 ? 10.145 6.871 -13.212 1.00 87.88 99 VAL A CA 1
ATOM 781 C C . VAL A 1 99 ? 8.976 6.308 -14.005 1.00 87.88 99 VAL A C 1
ATOM 783 O O . VAL A 1 99 ? 8.639 6.818 -15.070 1.00 87.88 99 VAL A O 1
ATOM 786 N N . THR A 1 100 ? 8.373 5.239 -13.498 1.00 90.50 100 THR A N 1
ATOM 787 C CA . THR A 1 100 ? 7.113 4.692 -14.019 1.00 90.50 100 THR A CA 1
ATOM 788 C C . THR A 1 100 ? 6.109 4.672 -12.880 1.00 90.50 100 THR A C 1
ATOM 790 O O . THR A 1 100 ? 6.451 4.215 -11.793 1.00 90.50 100 THR A O 1
ATOM 793 N N . GLU A 1 101 ? 4.886 5.141 -13.114 1.00 94.50 101 GLU A N 1
ATOM 794 C CA . GLU A 1 101 ? 3.820 5.192 -12.106 1.00 94.50 101 GLU A CA 1
ATOM 795 C C . GLU A 1 101 ? 2.635 4.299 -12.492 1.00 94.50 101 GLU A C 1
ATOM 797 O O . GLU A 1 101 ? 2.392 4.008 -13.666 1.00 94.50 101 GLU A O 1
ATOM 802 N N . SER A 1 102 ? 1.878 3.843 -11.497 1.00 95.88 102 SER A N 1
ATOM 803 C CA . SER A 1 102 ? 0.594 3.183 -11.714 1.00 95.88 102 SER A CA 1
ATOM 804 C C . SER A 1 102 ? -0.550 4.183 -11.905 1.00 95.88 102 SER A C 1
ATOM 806 O O . SER A 1 102 ? -0.432 5.372 -11.622 1.00 95.88 102 SER A O 1
ATOM 808 N N . ASN A 1 103 ? -1.732 3.671 -12.265 1.00 96.56 103 ASN A N 1
ATOM 809 C CA . ASN A 1 103 ? -2.978 4.374 -11.968 1.00 96.56 103 ASN A CA 1
ATOM 810 C C . ASN A 1 103 ? -3.150 4.560 -10.452 1.00 96.56 103 ASN A C 1
ATOM 812 O O . ASN A 1 103 ? -2.452 3.946 -9.638 1.00 96.56 103 ASN A O 1
ATOM 816 N N . ARG A 1 104 ? -4.123 5.393 -10.094 1.00 97.00 104 ARG A N 1
ATOM 817 C CA . ARG A 1 104 ? -4.472 5.684 -8.710 1.00 97.00 104 ARG A CA 1
ATOM 818 C C . ARG A 1 104 ? -5.567 4.721 -8.252 1.00 97.00 104 ARG A C 1
ATOM 820 O O . ARG A 1 104 ? -6.423 4.342 -9.056 1.00 97.00 104 ARG A O 1
ATOM 827 N N . SER A 1 105 ? -5.537 4.364 -6.974 1.00 98.19 105 SER A N 1
ATOM 828 C CA . SER A 1 105 ? -6.601 3.643 -6.279 1.00 98.19 105 SER A CA 1
ATOM 829 C C . SER A 1 105 ? -7.126 4.466 -5.112 1.00 98.19 105 SER A C 1
ATOM 831 O O . SER A 1 105 ? -6.354 5.123 -4.414 1.00 98.19 105 SER A O 1
ATO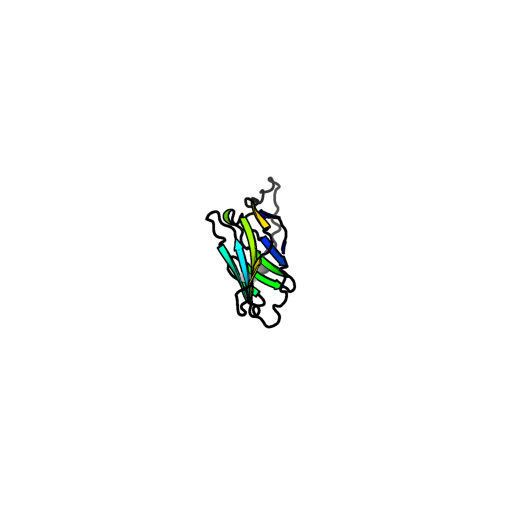M 833 N N . LYS A 1 106 ? -8.435 4.412 -4.866 1.00 98.06 106 LYS A N 1
ATOM 834 C CA . LYS A 1 106 ? -9.075 5.120 -3.753 1.00 98.06 106 LYS A CA 1
ATOM 835 C C . LYS A 1 106 ? -9.234 4.201 -2.543 1.00 98.06 106 LYS A C 1
ATOM 837 O O . LYS A 1 106 ? -9.830 3.135 -2.658 1.00 98.06 106 LYS A O 1
ATOM 842 N N . LEU A 1 107 ? -8.763 4.642 -1.381 1.00 98.25 107 LEU A N 1
ATOM 843 C CA . LEU A 1 107 ? -9.120 4.064 -0.087 1.00 98.25 107 LEU A CA 1
ATOM 844 C C . LEU A 1 107 ? -10.151 4.964 0.596 1.00 98.25 107 LEU A C 1
ATOM 846 O O . LEU A 1 107 ? -9.933 6.173 0.719 1.00 98.25 107 LEU A O 1
ATOM 850 N N . ILE A 1 108 ? -11.251 4.369 1.046 1.00 97.88 108 ILE A N 1
ATOM 851 C CA . ILE A 1 108 ? -12.218 4.991 1.949 1.00 97.88 108 ILE A CA 1
ATOM 852 C C . ILE A 1 108 ? -12.186 4.224 3.264 1.00 97.88 108 ILE A C 1
ATOM 854 O O . ILE A 1 108 ? -12.456 3.022 3.297 1.00 97.88 108 ILE A O 1
ATOM 858 N N . VAL A 1 109 ? -11.859 4.927 4.343 1.00 97.69 109 VAL A N 1
ATOM 859 C CA . VAL A 1 109 ? -11.926 4.382 5.693 1.00 97.69 109 VAL A CA 1
ATOM 860 C C . VAL A 1 109 ? -13.214 4.856 6.349 1.00 97.69 109 VAL A C 1
ATOM 862 O O . VAL A 1 109 ? -13.399 6.053 6.556 1.00 97.69 109 VAL A O 1
ATOM 865 N N . THR A 1 110 ? -14.114 3.920 6.640 1.00 96.75 110 THR A N 1
ATOM 866 C CA . THR A 1 110 ? -15.359 4.199 7.364 1.00 96.75 110 THR A CA 1
ATOM 867 C C . THR A 1 110 ? -15.116 4.162 8.866 1.00 96.75 110 THR A C 1
ATOM 869 O O . THR A 1 110 ? -14.063 3.722 9.332 1.00 96.75 110 THR A O 1
ATOM 872 N N . GLU A 1 111 ? -16.101 4.600 9.642 1.00 93.31 111 GLU A N 1
ATOM 873 C CA . GLU A 1 111 ? -16.099 4.397 11.088 1.00 93.31 111 GLU A CA 1
ATOM 874 C C . GLU A 1 111 ? -15.898 2.917 11.434 1.00 93.31 111 GLU A C 1
ATOM 876 O O . GLU A 1 111 ? -16.180 2.016 10.629 1.00 93.31 111 GLU A O 1
ATOM 881 N N . ALA A 1 112 ? -15.331 2.677 12.617 1.00 86.44 112 ALA A N 1
ATOM 882 C CA . ALA A 1 112 ? -15.244 1.328 13.140 1.00 86.44 112 ALA A CA 1
ATOM 883 C C . ALA A 1 112 ? -16.669 0.785 13.249 1.00 86.44 112 ALA A C 1
ATOM 885 O O . ALA A 1 112 ? -17.571 1.490 13.696 1.00 86.44 112 ALA A O 1
ATOM 886 N N . LEU A 1 113 ? -16.870 -0.465 12.837 1.00 77.94 113 LEU A N 1
ATOM 887 C CA . LEU A 1 113 ? -18.091 -1.162 13.203 1.00 77.94 113 LEU A CA 1
ATOM 888 C C . LEU A 1 113 ? -18.086 -1.244 14.725 1.00 77.94 113 LEU A C 1
ATOM 890 O O . LEU A 1 113 ? -17.327 -2.028 15.301 1.00 77.94 113 LEU A O 1
ATOM 894 N N . GLU A 1 114 ? -18.908 -0.416 15.369 1.00 71.94 114 GLU A N 1
ATOM 895 C CA . GLU A 1 114 ? -19.336 -0.720 16.719 1.00 71.94 114 GLU A CA 1
ATOM 896 C C . GLU A 1 114 ? -19.887 -2.134 16.645 1.00 71.94 114 GLU A C 1
ATOM 898 O O . GLU A 1 114 ? -20.771 -2.442 15.840 1.00 71.94 114 GLU A O 1
ATOM 903 N N . LYS A 1 115 ? -19.273 -3.034 17.408 1.00 61.03 115 LYS A N 1
ATOM 904 C CA . LYS A 1 115 ? -19.803 -4.370 17.600 1.00 61.03 115 LYS A CA 1
ATOM 905 C C . LYS A 1 115 ? -21.153 -4.126 18.257 1.00 61.03 115 LYS A C 1
ATOM 907 O O . LYS A 1 115 ? -21.179 -3.870 19.454 1.00 61.03 115 LYS A O 1
ATOM 912 N N . THR A 1 116 ? -22.228 -4.069 17.468 1.00 47.94 116 THR A N 1
ATOM 913 C CA . THR A 1 116 ? -23.586 -3.930 17.978 1.00 47.94 116 THR A CA 1
ATOM 914 C C . THR A 1 116 ? -23.711 -5.003 19.039 1.00 47.94 116 THR A C 1
ATOM 916 O O . THR A 1 116 ? -23.673 -6.192 18.717 1.00 47.94 116 THR A O 1
ATOM 919 N N . SER A 1 117 ? -23.723 -4.584 20.306 1.00 46.78 117 SER A N 1
ATOM 920 C CA . SER A 1 117 ? -24.106 -5.440 21.410 1.00 46.78 117 SER A CA 1
ATOM 921 C C . SER A 1 117 ? -25.469 -5.958 21.012 1.00 46.78 117 SER A C 1
ATOM 923 O O . SER A 1 117 ? -26.426 -5.187 20.924 1.00 46.78 117 SER A O 1
ATOM 925 N N . ALA A 1 118 ? -25.509 -7.229 20.618 1.00 46.12 118 ALA A N 1
ATOM 926 C CA . ALA A 1 118 ? -26.752 -7.908 20.361 1.00 46.12 118 ALA A CA 1
ATOM 927 C C . ALA A 1 118 ? -27.634 -7.667 21.587 1.00 46.12 118 ALA A C 1
ATOM 929 O O . ALA A 1 118 ? -27.179 -7.823 22.720 1.00 46.12 118 ALA A O 1
ATOM 930 N N . THR A 1 119 ? -28.839 -7.180 21.310 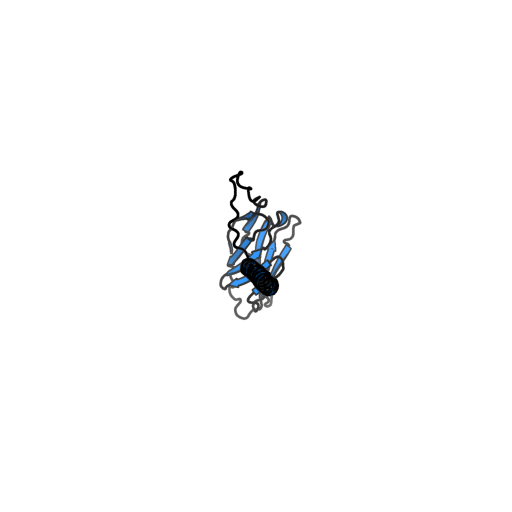1.00 44.03 119 THR A N 1
ATOM 931 C CA . THR A 1 119 ? -30.027 -7.231 22.153 1.00 44.03 119 THR A CA 1
ATOM 932 C C . THR A 1 119 ? -29.913 -8.285 23.250 1.00 44.03 119 THR A C 1
ATOM 934 O O . THR A 1 119 ? -29.588 -9.426 22.939 1.00 44.03 119 THR A O 1
ATOM 937 N N . ASP A 1 120 ? -30.201 -7.878 24.492 1.00 47.38 120 ASP A N 1
ATOM 938 C CA . ASP A 1 120 ? -30.379 -8.727 25.674 1.00 47.38 120 ASP A CA 1
ATOM 939 C C . ASP A 1 120 ? -31.078 -10.060 25.335 1.00 47.38 120 ASP A C 1
ATOM 941 O O . ASP A 1 120 ? -32.302 -10.176 25.372 1.00 47.38 120 ASP A O 1
ATOM 945 N N . GLU A 1 121 ? -30.291 -11.087 25.028 1.00 43.09 121 GLU A N 1
ATOM 946 C CA . GLU A 1 121 ? -30.615 -12.478 25.312 1.00 43.09 121 GLU A CA 1
ATOM 947 C C . GLU A 1 121 ? -29.704 -12.914 26.465 1.00 43.09 121 GLU A C 1
ATOM 949 O O . GLU A 1 121 ? -28.537 -12.507 26.509 1.00 43.09 121 GLU A O 1
ATOM 954 N N . PRO A 1 122 ? -30.203 -13.705 27.431 1.00 34.88 122 PRO A N 1
ATOM 955 C CA . PRO A 1 122 ? -29.427 -14.097 28.596 1.00 34.88 122 PRO A CA 1
ATOM 956 C C . PRO A 1 122 ? -28.282 -15.011 28.146 1.00 34.88 122 PRO A C 1
ATOM 958 O O . PRO A 1 122 ? -28.455 -16.211 27.952 1.00 34.88 122 PRO A O 1
ATOM 961 N N . TYR A 1 123 ? -27.104 -14.421 27.956 1.00 34.00 123 TYR A N 1
ATOM 962 C CA . TYR A 1 123 ? -25.879 -15.130 27.622 1.00 34.00 123 TYR A CA 1
ATOM 963 C C . TYR A 1 123 ? -25.465 -16.004 28.810 1.00 34.00 123 TYR A C 1
ATOM 965 O O . TYR A 1 123 ? -24.981 -15.513 29.832 1.00 34.00 123 TYR A O 1
ATOM 973 N N . THR A 1 124 ? -25.663 -17.313 28.678 1.00 40.38 124 THR A N 1
ATOM 974 C CA . THR A 1 124 ? -24.958 -18.314 29.475 1.00 40.38 124 THR A CA 1
ATOM 975 C C . THR A 1 124 ? -23.488 -18.298 29.071 1.00 40.38 124 THR A C 1
ATOM 977 O O . THR A 1 124 ? -23.141 -18.591 27.927 1.00 40.38 124 THR A O 1
ATOM 980 N N . ASP A 1 125 ? -22.640 -17.931 30.025 1.00 39.91 125 ASP A N 1
ATOM 981 C CA . ASP A 1 125 ? -21.188 -18.017 29.948 1.00 39.91 125 ASP A CA 1
ATOM 982 C C . ASP A 1 125 ? -20.738 -19.480 29.822 1.00 39.91 125 ASP A C 1
ATOM 984 O O . ASP A 1 125 ? -20.499 -20.149 30.821 1.00 39.91 125 ASP A O 1
ATOM 988 N N . ASP A 1 126 ? -20.608 -19.977 28.592 1.00 44.62 126 ASP A N 1
ATOM 989 C CA . ASP A 1 126 ? -19.753 -21.131 28.300 1.00 44.62 126 ASP A CA 1
ATOM 990 C C . ASP A 1 126 ? -18.378 -20.620 27.862 1.00 44.62 126 ASP A C 1
ATOM 992 O O . ASP A 1 126 ? -17.959 -20.669 26.701 1.00 44.62 126 ASP A O 1
ATOM 996 N N . GLY A 1 127 ? -17.666 -20.069 28.844 1.00 42.28 127 GLY A N 1
ATOM 997 C CA . GLY A 1 127 ? -16.270 -19.712 28.720 1.00 42.28 127 GLY A CA 1
ATOM 998 C C . GLY A 1 127 ? -15.421 -20.950 28.437 1.00 42.28 127 GLY A C 1
ATOM 999 O O . GLY A 1 127 ? -15.280 -21.847 29.276 1.00 42.28 127 GLY A O 1
ATOM 1000 N N . ASN A 1 128 ? -14.746 -20.944 27.285 1.00 50.47 128 ASN A N 1
ATOM 1001 C CA . ASN A 1 128 ? -13.461 -21.620 27.128 1.00 50.47 128 ASN A CA 1
ATOM 1002 C C . ASN A 1 128 ? -12.488 -21.016 28.149 1.00 50.47 128 ASN A C 1
ATOM 1004 O O . ASN A 1 128 ? -11.728 -20.090 27.870 1.00 50.47 128 A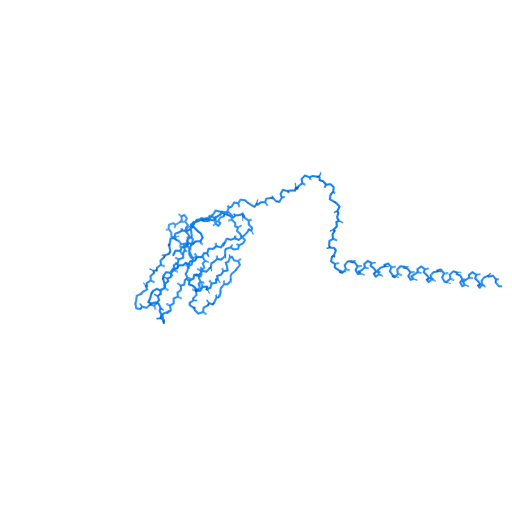SN A O 1
ATOM 1008 N N . THR A 1 129 ? -12.572 -21.533 29.369 1.00 52.03 129 THR A N 1
ATOM 1009 C CA . THR A 1 129 ? -11.633 -21.293 30.451 1.00 52.03 129 THR A CA 1
ATOM 1010 C C . THR A 1 129 ? -10.253 -21.724 29.956 1.00 52.03 129 THR A C 1
ATOM 1012 O O . THR A 1 129 ? -10.127 -22.839 29.441 1.00 52.03 129 THR A O 1
ATOM 1015 N N . PRO A 1 130 ? -9.214 -20.876 30.082 1.00 54.81 130 PRO A N 1
ATOM 1016 C CA . PRO A 1 130 ? -7.838 -21.300 29.863 1.00 54.81 130 PRO A CA 1
ATOM 1017 C C . PRO A 1 130 ? -7.612 -22.598 30.637 1.00 54.81 130 PRO A C 1
ATOM 1019 O O . PRO A 1 130 ? -8.033 -22.691 31.789 1.00 54.81 130 PRO A O 1
ATOM 1022 N N . ASP A 1 131 ? -6.980 -23.594 30.022 1.00 62.72 131 ASP A N 1
ATOM 1023 C CA . ASP A 1 131 ? -6.801 -24.946 30.585 1.00 62.72 131 ASP A CA 1
ATOM 1024 C C . ASP A 1 131 ? -6.243 -24.917 32.030 1.00 62.72 131 ASP A C 1
ATOM 1026 O O . ASP A 1 131 ? -6.588 -25.716 32.902 1.00 62.72 131 ASP A O 1
ATOM 1030 N N . TYR A 1 132 ? -5.471 -23.869 32.324 1.00 72.56 132 TYR A N 1
ATOM 1031 C CA . TYR A 1 132 ? -4.987 -23.500 33.647 1.00 72.56 132 TYR A CA 1
ATOM 1032 C C . TYR A 1 132 ? -6.088 -23.296 34.708 1.00 72.56 132 TYR A C 1
ATOM 1034 O O . TYR A 1 132 ? -5.948 -23.783 35.826 1.00 72.56 132 TYR A O 1
ATOM 1042 N N . THR A 1 133 ? -7.196 -22.620 34.399 1.00 68.06 133 THR A N 1
ATOM 1043 C CA . THR A 1 133 ? -8.264 -22.320 35.370 1.00 68.06 133 THR A CA 1
ATOM 1044 C C . THR A 1 133 ? -9.011 -23.585 35.791 1.00 68.06 133 THR A C 1
ATOM 1046 O O . THR A 1 133 ? -9.313 -23.758 36.972 1.00 68.06 133 THR A O 1
ATOM 1049 N N . LYS A 1 134 ? -9.245 -24.514 34.851 1.00 75.75 134 LYS A N 1
ATOM 1050 C CA . LYS A 1 134 ? -9.822 -25.833 35.158 1.00 75.75 134 LYS A CA 1
ATOM 1051 C C . LYS A 1 134 ? -8.865 -26.671 36.005 1.00 75.75 134 LYS A C 1
ATOM 1053 O O . LYS A 1 134 ? -9.294 -27.277 36.985 1.00 75.75 134 LYS A O 1
ATOM 1058 N N . ALA A 1 135 ? -7.573 -26.660 35.674 1.00 72.62 135 ALA A N 1
ATOM 1059 C CA . ALA A 1 135 ? -6.551 -27.376 36.433 1.00 72.62 135 ALA A CA 1
ATOM 1060 C C . ALA A 1 135 ? -6.406 -26.844 37.870 1.00 72.62 135 ALA A C 1
ATOM 1062 O O . ALA A 1 135 ? -6.342 -27.633 38.814 1.00 72.62 135 ALA A O 1
ATOM 1063 N N . VAL A 1 136 ? -6.419 -25.520 38.055 1.00 79.44 136 VAL A N 1
ATOM 1064 C CA . VAL A 1 136 ? -6.375 -24.885 39.381 1.00 79.44 136 VAL A CA 1
ATOM 1065 C C . VAL A 1 136 ? -7.614 -25.246 40.197 1.00 79.44 136 VAL A C 1
ATOM 1067 O O . VAL A 1 136 ? -7.479 -25.643 41.352 1.00 79.44 136 VAL A O 1
ATOM 1070 N N . LEU A 1 137 ? -8.810 -25.185 39.604 1.00 85.25 137 LEU A N 1
ATOM 1071 C CA . LEU A 1 137 ? -10.049 -25.547 40.294 1.00 85.25 137 LEU A CA 1
ATOM 1072 C C . LEU A 1 137 ? -10.053 -27.020 40.732 1.00 85.25 137 LEU A C 1
ATOM 1074 O O . LEU A 1 137 ? -10.367 -27.320 41.884 1.00 85.25 137 LEU A O 1
ATOM 1078 N N . MET A 1 138 ? -9.645 -27.933 39.845 1.00 84.25 138 MET A N 1
ATOM 1079 C CA . MET A 1 138 ? -9.505 -29.357 40.171 1.00 84.25 138 MET A CA 1
ATOM 1080 C C . MET A 1 138 ? -8.468 -29.581 41.280 1.00 84.25 138 MET A C 1
ATOM 1082 O O . MET A 1 138 ? -8.712 -30.361 42.199 1.00 84.25 138 MET A O 1
ATOM 1086 N N . GLY A 1 139 ? -7.344 -28.858 41.248 1.00 85.31 139 GLY A N 1
ATOM 1087 C CA . GLY A 1 139 ? -6.333 -28.898 42.305 1.00 85.31 139 GLY A CA 1
ATOM 1088 C C . GLY A 1 139 ? -6.871 -28.445 43.665 1.00 85.31 139 GLY A C 1
ATOM 1089 O O . GLY A 1 139 ? -6.641 -29.113 44.673 1.00 85.31 139 GLY A O 1
ATOM 1090 N N . ILE A 1 140 ? -7.644 -27.355 43.699 1.00 88.69 140 ILE A N 1
ATOM 1091 C CA . ILE A 1 140 ? -8.262 -26.834 44.929 1.00 88.69 140 ILE A CA 1
ATOM 1092 C C . ILE A 1 140 ? -9.273 -27.838 45.502 1.00 88.69 140 ILE A C 1
ATOM 1094 O O . ILE A 1 140 ? -9.263 -28.094 46.707 1.00 88.69 140 ILE A O 1
ATOM 1098 N N . LEU A 1 141 ? -10.108 -28.447 44.654 1.00 91.06 141 LEU A N 1
ATOM 1099 C CA . LEU A 1 141 ? -11.099 -29.442 45.079 1.00 91.06 141 LEU A CA 1
ATOM 1100 C C . LEU A 1 141 ? -10.445 -30.687 45.693 1.00 91.06 141 LEU A C 1
ATOM 1102 O O . LEU A 1 141 ? -10.903 -31.177 46.727 1.00 91.06 141 LEU A O 1
ATOM 1106 N N . LEU A 1 142 ? -9.347 -31.170 45.104 1.00 91.19 142 LEU A N 1
ATOM 1107 C CA . LEU A 1 142 ? -8.594 -32.310 45.635 1.00 91.19 142 LEU A CA 1
ATOM 1108 C C . LEU A 1 142 ? -7.955 -31.997 46.994 1.00 91.19 142 LEU A C 1
ATOM 1110 O O . LEU A 1 142 ? -8.031 -32.817 47.911 1.00 91.19 142 LEU A O 1
ATOM 1114 N N . LEU A 1 143 ? -7.369 -30.806 47.148 1.00 91.81 143 LEU A N 1
ATOM 1115 C CA . LEU A 1 143 ? -6.771 -30.368 48.413 1.00 91.81 143 LEU A CA 1
ATOM 1116 C C . LEU A 1 143 ? -7.821 -30.228 49.520 1.00 91.81 143 LEU A C 1
ATOM 1118 O O . LEU A 1 143 ? -7.607 -30.710 50.634 1.00 91.81 143 LEU A O 1
ATOM 1122 N N . ALA A 1 144 ? -8.970 -29.624 49.209 1.00 93.50 144 ALA A N 1
ATOM 1123 C CA . ALA A 1 144 ? -10.075 -29.496 50.153 1.00 93.50 144 ALA A CA 1
ATOM 1124 C C . ALA A 1 144 ? -10.613 -30.873 50.580 1.00 93.50 144 ALA A C 1
ATOM 1126 O O . ALA A 1 144 ? -10.794 -31.123 51.773 1.00 93.50 144 ALA A O 1
ATOM 1127 N N . GLY A 1 145 ? -10.799 -31.793 49.626 1.00 92.62 145 GLY A N 1
ATOM 1128 C CA . GLY A 1 145 ? -11.237 -33.161 49.906 1.00 92.62 145 GLY A CA 1
ATOM 1129 C C . GLY A 1 145 ? -10.266 -33.924 50.811 1.00 92.62 145 GLY A C 1
ATOM 1130 O O . GLY A 1 145 ? -10.688 -34.537 51.793 1.00 92.62 145 GLY A O 1
ATOM 1131 N N . ALA A 1 146 ? -8.960 -33.833 50.543 1.00 94.12 146 ALA A N 1
ATOM 1132 C CA . ALA A 1 146 ? -7.935 -34.446 51.388 1.00 94.12 146 ALA A CA 1
ATOM 1133 C C . ALA A 1 146 ? -7.968 -33.893 52.823 1.00 94.12 146 ALA A C 1
ATOM 1135 O O . ALA A 1 146 ? -7.883 -34.660 53.782 1.00 94.12 146 ALA A O 1
ATOM 1136 N N . PHE A 1 147 ? -8.157 -32.580 52.984 1.00 94.56 147 PHE A N 1
ATOM 1137 C CA . PHE A 1 147 ? -8.236 -31.944 54.299 1.00 94.56 147 PHE A CA 1
ATOM 1138 C C . PHE A 1 147 ? -9.449 -32.431 55.108 1.00 94.56 147 PHE A C 1
ATOM 1140 O O . PHE A 1 147 ? -9.321 -32.752 56.289 1.00 94.56 147 PHE A O 1
ATOM 1147 N N . VAL A 1 148 ? -10.612 -32.575 54.465 1.00 94.44 148 VAL A N 1
ATOM 1148 C CA . VAL A 1 148 ? -11.826 -33.111 55.105 1.00 94.44 148 VAL A CA 1
ATOM 1149 C C . VAL A 1 148 ? -11.636 -34.566 55.540 1.00 94.44 148 VAL A C 1
ATOM 1151 O O . VAL A 1 148 ? -12.013 -34.923 56.657 1.00 94.44 148 VAL A O 1
ATOM 1154 N N . LEU A 1 149 ? -11.007 -35.400 54.706 1.00 93.00 149 LEU A N 1
ATOM 1155 C CA . LEU A 1 149 ? -10.717 -36.796 55.054 1.00 93.00 149 LEU A CA 1
ATOM 1156 C C . LEU A 1 149 ? -9.742 -36.908 56.229 1.00 93.00 149 LEU A C 1
ATOM 1158 O O . LEU A 1 149 ? -9.934 -37.759 57.098 1.00 93.00 149 LEU A O 1
ATOM 1162 N N . LEU A 1 150 ? -8.734 -36.035 56.297 1.00 92.88 150 LEU A N 1
ATOM 1163 C CA . LEU A 1 150 ? -7.816 -35.978 57.434 1.00 92.88 150 LEU A CA 1
ATOM 1164 C C . LEU A 1 150 ? -8.532 -35.565 58.721 1.00 92.88 150 LEU A C 1
ATOM 1166 O O . LEU A 1 150 ? -8.306 -36.188 59.756 1.00 92.88 150 LEU A O 1
ATOM 1170 N N . ILE A 1 151 ? -9.429 -34.576 58.665 1.00 93.69 151 ILE A N 1
ATOM 1171 C CA . ILE A 1 151 ? -10.235 -34.168 59.826 1.00 93.69 151 ILE A CA 1
ATOM 1172 C C . ILE A 1 151 ? -11.147 -35.313 60.271 1.00 93.69 151 ILE A C 1
ATOM 1174 O O . ILE A 1 151 ? -11.195 -35.632 61.455 1.00 93.69 151 ILE A O 1
ATOM 1178 N N . PHE A 1 152 ? -11.845 -35.970 59.344 1.00 91.88 152 PHE A N 1
ATOM 1179 C CA . PHE A 1 152 ? -12.741 -37.077 59.680 1.00 91.88 152 PHE A CA 1
ATOM 1180 C C . PHE A 1 152 ? -11.977 -38.288 60.236 1.00 91.88 152 PHE A C 1
ATOM 1182 O O . PHE A 1 152 ? -12.392 -38.891 61.229 1.00 91.88 152 PHE A O 1
ATOM 1189 N N . GLY A 1 153 ? -10.822 -38.612 59.650 1.00 90.81 153 GLY A N 1
ATOM 1190 C CA . GLY A 1 153 ? -9.897 -39.622 60.163 1.00 90.81 153 GLY A CA 1
ATOM 1191 C C . GLY A 1 153 ? -9.392 -39.276 61.565 1.00 90.81 153 GLY A C 1
ATOM 1192 O O . GLY A 1 153 ? -9.412 -40.112 62.465 1.00 90.81 153 GLY A O 1
ATOM 1193 N N . TYR A 1 154 ? -9.013 -38.020 61.792 1.00 91.88 154 TYR A N 1
ATOM 1194 C CA . TYR A 1 154 ? -8.599 -37.542 63.106 1.00 91.88 154 TYR A CA 1
ATOM 1195 C C . TYR A 1 154 ? -9.730 -37.660 64.135 1.00 91.88 154 TYR A C 1
ATOM 1197 O O . TYR A 1 154 ? -9.525 -38.232 65.203 1.00 91.88 154 TYR A O 1
ATOM 1205 N N . LEU A 1 155 ? -10.940 -37.202 63.801 1.00 89.88 155 LEU A N 1
ATOM 1206 C CA . LEU A 1 155 ? -12.105 -37.287 64.682 1.00 89.88 155 LEU A CA 1
ATOM 1207 C C . LEU A 1 155 ? -12.469 -38.736 65.000 1.00 89.88 155 LEU A C 1
ATOM 1209 O O . LEU A 1 155 ? -12.707 -39.055 66.158 1.00 89.88 155 LEU A O 1
ATOM 1213 N N . THR A 1 156 ? -12.458 -39.633 64.014 1.00 86.69 156 THR A N 1
ATOM 1214 C CA . THR A 1 156 ? -12.720 -41.062 64.251 1.00 86.69 156 THR A CA 1
ATOM 1215 C C . THR A 1 156 ? -11.651 -41.710 65.134 1.00 86.69 156 THR A C 1
ATOM 1217 O O . THR A 1 156 ? -11.996 -42.514 65.999 1.00 86.69 156 THR A O 1
ATOM 1220 N N . VAL A 1 157 ? -10.374 -41.338 64.992 1.00 86.25 157 VAL A N 1
ATOM 1221 C CA . VAL A 1 157 ? -9.292 -41.808 65.878 1.00 86.25 157 VAL A CA 1
ATOM 1222 C C . VAL A 1 157 ? -9.447 -41.261 67.297 1.00 86.25 157 VAL A C 1
ATOM 1224 O O . VAL A 1 157 ? -9.311 -42.023 68.253 1.00 86.25 157 VAL A O 1
ATOM 1227 N N . VAL A 1 158 ? -9.753 -39.970 67.453 1.00 83.19 158 VAL A N 1
ATOM 1228 C CA . VAL A 1 158 ? -9.977 -39.338 68.764 1.00 83.19 158 VAL A CA 1
ATOM 1229 C C . VAL A 1 158 ? -11.199 -39.939 69.451 1.00 83.19 158 VAL A C 1
ATOM 1231 O O . VAL A 1 158 ? -11.121 -40.298 70.621 1.00 83.19 158 VAL A O 1
ATOM 1234 N N . TYR A 1 159 ? -12.299 -40.129 68.725 1.00 78.75 159 TYR A N 1
ATOM 1235 C CA . TYR A 1 159 ? -13.525 -40.707 69.270 1.00 78.75 159 TYR A CA 1
ATOM 1236 C C . TYR A 1 159 ? -13.330 -42.170 69.688 1.00 78.75 159 TYR A C 1
ATOM 1238 O O . TYR A 1 159 ? -13.808 -42.583 70.740 1.00 78.75 159 TYR A O 1
ATOM 1246 N N . ARG A 1 160 ? -12.554 -42.946 68.915 1.00 75.06 160 ARG A N 1
ATOM 1247 C CA . ARG A 1 160 ? -12.166 -44.316 69.291 1.00 75.06 160 ARG A CA 1
ATOM 1248 C C . ARG A 1 160 ? -11.218 -44.361 70.490 1.00 75.06 160 ARG A C 1
ATOM 1250 O O . ARG A 1 160 ? -11.338 -45.272 71.297 1.00 75.06 160 ARG A O 1
ATOM 1257 N N . ARG A 1 161 ? -10.300 -43.397 70.626 1.00 67.38 161 ARG A N 1
ATOM 1258 C CA . ARG A 1 161 ? -9.391 -43.294 71.784 1.00 67.38 161 ARG A CA 1
ATOM 1259 C C . ARG A 1 161 ? -10.063 -42.769 73.053 1.00 67.38 161 ARG A C 1
ATOM 1261 O O . ARG A 1 161 ? -9.605 -43.111 74.130 1.00 67.38 161 ARG A O 1
ATOM 1268 N N . GLY A 1 162 ? -11.111 -41.954 72.936 1.00 58.81 162 GLY A N 1
ATOM 1269 C CA . GLY A 1 162 ? -11.899 -41.451 74.068 1.00 58.81 162 GLY A CA 1
ATOM 1270 C C . GLY A 1 162 ? -13.044 -42.371 74.514 1.00 58.81 162 GLY A C 1
ATOM 1271 O O . GLY A 1 162 ? -13.711 -42.056 75.490 1.00 58.81 162 GLY A O 1
ATOM 1272 N N . SER A 1 163 ? -13.292 -43.477 73.799 1.00 56.53 163 SER A N 1
ATOM 1273 C CA . SER A 1 163 ? -14.262 -44.535 74.154 1.00 56.53 163 SER A CA 1
ATOM 1274 C C . SER A 1 163 ? -13.596 -45.805 74.715 1.00 56.53 163 SER A C 1
ATOM 1276 O O . SER A 1 163 ? -14.189 -46.882 74.660 1.00 56.53 163 SER A O 1
ATOM 1278 N N . MET A 1 164 ? -12.370 -45.693 75.234 1.00 51.22 164 MET A N 1
ATOM 1279 C CA . MET A 1 164 ? -11.655 -46.744 75.972 1.00 51.22 164 MET A CA 1
ATOM 1280 C C . MET A 1 164 ? -11.347 -46.276 77.388 1.00 51.22 164 MET A C 1
ATOM 1282 O O . MET A 1 164 ? -10.938 -45.102 77.529 1.00 51.22 164 MET A O 1
#

Radius of gyration: 31.54 Å; Cα contacts (8 Å, |Δi|>4): 273; chains: 1; bounding box: 53×66×95 Å

InterPro domains:
  IPR003599 Immunoglobulin domain subtype [SM00409] (4-110)
  IPR007110 Immunoglobulin-like domain [PS50835] (1-100)
  IPR013106 Immunoglobulin V-set domain [PF07686] (6-109)
  IPR013783 Immunoglobulin-like fold [G3DSA:2.60.40.10] (1-114)
  IPR036179 Immunoglobulin-like domain superfamily [SSF48726] (4-111)
  IPR042379 Programmed cell death protein 1 [PTHR15264] (1-162)

Foldseek 3Di:
DKPDQEDEEAAQAKDKMKAQFDCPPCVVWKKKKWKWFDDPPPDTDTDDIDIPPDQWDDDPAWTWGDDPPIIMIMGGRDDQVPFGKMKMWMWTDDPDTDIDIDDIHTYGYHHHPPPPPPPDDPDDPPDPDDPVVVVVVVVVVVVVVVVVVVVVVVVVVVVVVVVD